Protein AF-A0A7V5HIS2-F1 (afdb_monomer)

Solvent-accessible surface area (backbone atoms only — not comparable to full-atom values): 8365 Å² total; per-residue (Å²): 136,82,78,61,72,80,59,52,60,60,51,51,52,51,52,51,50,52,49,53,49,50,53,59,54,50,62,72,69,74,68,74,76,70,54,73,50,58,50,50,42,50,50,32,58,77,70,70,51,96,70,80,68,74,92,53,82,65,74,77,43,56,75,73,59,51,52,28,57,44,66,78,80,80,74,96,67,85,65,77,85,74,60,75,89,83,78,88,68,97,77,76,74,98,70,86,51,60,67,56,50,92,87,38,62,75,65,74,80,92,82,82,65,64,76,65,21,43,58,62,59,53,67,72,70,100

Radius of gyration: 30.71 Å; Cα contacts (8 Å, |Δi|>4): 50; chains: 1; bounding box: 71×34×90 Å

Mean predicted aligned error: 11.86 Å

Sequence (126 aa):
MKLKKSLFRPICLILCLLGLILIGWTSSLLSSEPDEITRINLQIRLEGLNWQAGETSLTRLAPQERRLRLGGFVPLAEDPSRFAPVFIQPELPSAWNWANRQGKNYLTSVKDQGSCGSCWAFATLG

Foldseek 3Di:
DDPPPVVVVVVVVVVVVVVVVVVVVVVVVPDDPDQPQVVVQVVCVVVVHDDGDDDDPLSPDDPVLNCLLADDDDDPDDDPVPDDDDDDDPDDDPDDDCCQDPNDHPDDDDDDPGSHNCVVVVVVVD

Secondary structure (DSSP, 8-state):
----HHHHHHHHHHHHHHHHHHHHHHHHHS--PPPHHHHHHHHHHHTT-S------TTTTS-HHHHHTT--PPPPSS--GGGPPPPPPPS---S---GGGBTTB--PPPP---GGG--HHHHHHH-

Structure (mmCIF, N/CA/C/O backbone):
data_AF-A0A7V5HIS2-F1
#
_entry.id   AF-A0A7V5HIS2-F1
#
loop_
_atom_site.group_PDB
_atom_site.id
_atom_site.type_symbol
_atom_site.label_atom_id
_atom_site.label_alt_id
_atom_site.label_comp_id
_atom_site.label_asym_id
_atom_site.label_entity_id
_atom_site.label_seq_id
_atom_site.pdbx_PDB_ins_code
_atom_site.Cartn_x
_atom_site.Cartn_y
_atom_site.Cartn_z
_atom_site.occupancy
_atom_site.B_iso_or_equiv
_atom_site.auth_seq_id
_atom_site.auth_comp_id
_atom_site.auth_asym_id
_atom_site.auth_atom_id
_atom_site.pdbx_PDB_model_num
ATOM 1 N N . MET A 1 1 ? -49.731 -6.462 62.811 1.00 48.50 1 MET A N 1
ATOM 2 C CA . MET A 1 1 ? -48.255 -6.514 62.904 1.00 48.50 1 MET A CA 1
ATOM 3 C C . MET A 1 1 ? -47.684 -5.216 62.323 1.00 48.50 1 MET A C 1
ATOM 5 O O . MET A 1 1 ? -47.604 -5.078 61.112 1.00 48.50 1 MET A O 1
ATOM 9 N N . LYS A 1 2 ? -47.438 -4.189 63.155 1.00 50.19 2 LYS A N 1
ATOM 10 C CA . LYS A 1 2 ? -46.989 -2.857 62.697 1.00 50.19 2 LYS A CA 1
ATOM 11 C C . LYS A 1 2 ? -45.473 -2.898 62.484 1.00 50.19 2 LYS A C 1
ATOM 13 O O . LYS A 1 2 ? -44.736 -2.778 63.460 1.00 50.19 2 LYS A O 1
ATOM 18 N N . LEU A 1 3 ? -45.002 -3.071 61.246 1.00 53.16 3 LEU A N 1
ATOM 19 C CA . LEU A 1 3 ? -43.594 -2.807 60.932 1.00 53.16 3 LEU A CA 1
ATOM 20 C C . LEU A 1 3 ? -43.278 -1.376 61.400 1.00 53.16 3 LEU A C 1
ATOM 22 O O . LEU A 1 3 ? -43.918 -0.418 60.958 1.00 53.16 3 LEU A O 1
ATOM 26 N N . LYS A 1 4 ? -42.352 -1.229 62.357 1.00 58.69 4 LYS A N 1
ATOM 27 C CA . LYS A 1 4 ? -41.937 0.080 62.877 1.00 58.69 4 LYS A CA 1
ATOM 28 C C . LYS A 1 4 ? -41.451 0.917 61.695 1.00 58.69 4 LYS A C 1
ATOM 30 O O . LYS A 1 4 ? -40.442 0.586 61.078 1.00 58.69 4 LYS A O 1
ATOM 35 N N . LYS A 1 5 ? -42.145 2.026 61.416 1.00 58.84 5 LYS A N 1
ATOM 36 C CA . LYS A 1 5 ? -41.815 3.007 60.363 1.00 58.84 5 LYS A CA 1
ATOM 37 C C . LYS A 1 5 ? -40.337 3.458 60.381 1.00 58.84 5 LYS A C 1
ATOM 39 O O . LYS A 1 5 ? -39.851 3.951 59.370 1.00 58.84 5 LYS A O 1
ATOM 44 N N . SER A 1 6 ? -39.613 3.259 61.492 1.00 61.34 6 SER A N 1
ATOM 45 C CA . SER A 1 6 ? -38.182 3.567 61.629 1.00 61.34 6 SER A CA 1
ATOM 46 C C . SER A 1 6 ? -37.245 2.636 60.847 1.00 61.34 6 SER A C 1
ATOM 48 O O . SER A 1 6 ? -36.147 3.061 60.513 1.00 61.34 6 SER A O 1
ATOM 50 N N . LEU A 1 7 ? -37.655 1.404 60.520 1.00 62.12 7 LEU A N 1
ATOM 51 C CA . LEU A 1 7 ? -36.844 0.453 59.738 1.00 62.12 7 LEU A CA 1
ATOM 52 C C . LEU A 1 7 ? -37.029 0.615 58.221 1.00 62.12 7 LEU A C 1
ATOM 54 O O . LEU A 1 7 ? -36.180 0.190 57.449 1.00 62.12 7 LEU A O 1
ATOM 58 N N . PHE A 1 8 ? -38.099 1.280 57.779 1.00 68.56 8 PHE A N 1
ATOM 59 C CA . PHE A 1 8 ? -38.437 1.406 56.357 1.00 68.56 8 PHE A CA 1
ATOM 60 C C . PHE A 1 8 ? -37.512 2.379 55.605 1.00 68.56 8 PHE A C 1
ATOM 62 O O . PHE A 1 8 ? -37.126 2.126 54.468 1.00 68.56 8 PHE A O 1
ATOM 69 N N . ARG A 1 9 ? -37.103 3.475 56.260 1.00 71.88 9 ARG A N 1
ATOM 70 C CA . ARG A 1 9 ? -36.169 4.472 55.706 1.00 71.88 9 ARG A CA 1
ATOM 71 C C . ARG A 1 9 ? -34.774 3.912 55.372 1.00 71.88 9 ARG A C 1
ATOM 73 O O . ARG A 1 9 ? -34.344 4.119 54.240 1.00 71.88 9 ARG A O 1
ATOM 80 N N . PRO A 1 10 ? -34.069 3.212 56.283 1.00 77.31 10 PRO A N 1
ATOM 81 C CA . PRO A 1 10 ? -32.749 2.663 55.970 1.00 77.31 10 PRO A CA 1
ATOM 82 C C . PRO A 1 10 ? -32.817 1.544 54.924 1.00 77.31 10 PRO A C 1
ATOM 84 O O . PRO A 1 10 ? -31.955 1.485 54.058 1.00 77.31 10 PRO A O 1
ATOM 87 N N . ILE A 1 11 ? -33.868 0.714 54.934 1.00 81.44 11 ILE A N 1
ATOM 88 C CA . ILE A 1 11 ? -34.066 -0.338 53.922 1.00 81.44 11 ILE A CA 1
ATOM 89 C C . ILE A 1 11 ? -34.262 0.274 52.528 1.00 81.44 11 ILE A C 1
ATOM 91 O O . ILE A 1 11 ? -33.648 -0.182 51.570 1.00 81.44 11 ILE A O 1
ATOM 95 N N . CYS A 1 12 ? -35.059 1.339 52.413 1.00 80.69 12 CYS A N 1
ATOM 96 C CA . CYS A 1 12 ? -35.273 2.028 51.139 1.00 80.69 12 CYS A CA 1
ATOM 97 C C . CYS A 1 12 ? -33.979 2.684 50.617 1.00 80.69 12 CYS A C 1
ATOM 99 O O . CYS A 1 12 ? -33.670 2.581 49.436 1.00 80.69 12 CYS A O 1
ATOM 101 N N . LEU A 1 13 ? -33.170 3.280 51.503 1.00 81.75 13 LEU A N 1
ATOM 102 C CA . LEU A 1 13 ? -31.8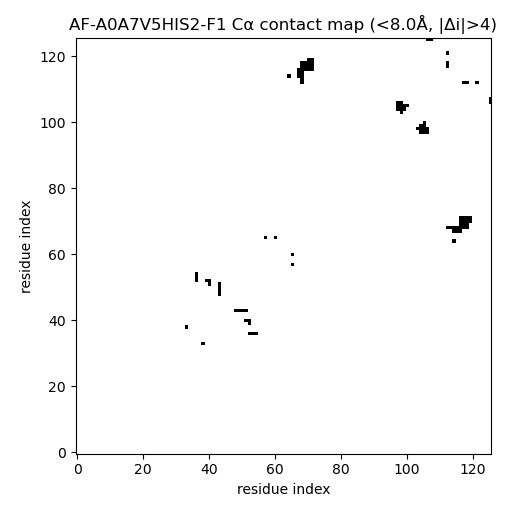57 3.835 51.145 1.00 81.75 13 LEU A CA 1
ATOM 103 C C . LEU A 1 13 ? -30.867 2.757 50.680 1.00 81.75 13 LEU A C 1
ATOM 105 O O . LEU A 1 13 ? -30.167 2.966 49.693 1.00 81.75 13 LEU A O 1
ATOM 109 N N . ILE A 1 14 ? -30.832 1.603 51.352 1.00 86.38 14 ILE A N 1
ATOM 110 C CA . ILE A 1 14 ? -29.980 0.467 50.972 1.00 86.38 14 ILE A CA 1
ATOM 111 C C . ILE A 1 14 ? -30.412 -0.105 49.618 1.00 86.38 14 ILE A C 1
ATOM 113 O O . ILE A 1 14 ? -29.559 -0.368 48.777 1.00 86.38 14 ILE A O 1
ATOM 117 N N . LEU A 1 15 ? -31.716 -0.252 49.369 1.00 85.00 15 LEU A N 1
ATOM 118 C CA . LEU A 1 15 ? -32.233 -0.716 48.077 1.00 85.00 15 LEU A CA 1
ATOM 119 C C . LEU A 1 15 ? -31.951 0.286 46.948 1.00 85.00 15 LEU A C 1
ATOM 121 O O . LEU A 1 15 ? -31.580 -0.132 45.856 1.00 85.00 15 LEU A O 1
ATOM 125 N N . CYS A 1 16 ? -32.047 1.594 47.209 1.00 83.88 16 CYS A N 1
ATOM 126 C CA . CYS A 1 16 ? -31.654 2.625 46.244 1.00 83.88 16 CYS A CA 1
ATOM 127 C C . CYS A 1 16 ? -30.146 2.599 45.948 1.00 83.88 16 CYS A C 1
ATOM 129 O O . CYS A 1 16 ? -29.757 2.694 44.788 1.00 83.88 16 CYS A O 1
ATOM 131 N N . LEU A 1 17 ? -29.295 2.428 46.966 1.00 84.44 17 LEU A N 1
ATOM 132 C CA . LEU A 1 17 ? -27.844 2.290 46.792 1.00 84.44 17 LEU A CA 1
ATOM 133 C C . LEU A 1 17 ? -27.482 1.008 46.033 1.00 84.44 17 LEU A C 1
ATOM 135 O O . LEU A 1 17 ? -26.682 1.067 45.108 1.00 84.44 17 LEU A O 1
ATOM 139 N N . LEU A 1 18 ? -28.103 -0.128 46.360 1.00 84.00 18 LEU A N 1
ATOM 140 C CA . LEU A 1 18 ? -27.926 -1.388 45.630 1.00 84.00 18 LEU A CA 1
ATOM 141 C C . LEU A 1 18 ? -28.410 -1.283 44.182 1.00 84.00 18 LEU A C 1
ATOM 143 O O . LEU A 1 18 ? -27.753 -1.814 43.295 1.00 84.00 18 LEU A O 1
ATOM 147 N N . GLY A 1 19 ? -29.508 -0.567 43.928 1.00 81.38 19 GLY A N 1
ATOM 148 C CA . GLY A 1 19 ? -29.989 -0.271 42.579 1.00 81.38 19 GLY A CA 1
ATOM 149 C C . GLY A 1 19 ? -29.004 0.589 41.785 1.00 81.38 19 GLY A C 1
ATOM 150 O O . GLY A 1 19 ? -28.682 0.252 40.653 1.00 81.38 19 GLY A O 1
ATOM 151 N N . LEU A 1 20 ? -28.458 1.650 42.389 1.00 76.38 20 LEU A N 1
ATOM 152 C CA . LEU A 1 20 ? -27.433 2.503 41.770 1.00 76.38 20 LEU A CA 1
ATOM 153 C C . LEU A 1 20 ? -26.126 1.742 41.504 1.00 76.38 20 LEU A C 1
ATOM 155 O O . LEU A 1 20 ? -25.508 1.932 40.459 1.00 76.38 20 LEU A O 1
ATOM 159 N N . ILE A 1 21 ? -25.734 0.843 42.412 1.00 75.12 21 ILE A N 1
ATOM 160 C CA . ILE A 1 21 ? -24.590 -0.056 42.228 1.00 75.12 21 ILE A CA 1
ATOM 161 C C . ILE A 1 21 ? -24.878 -1.045 41.087 1.00 75.12 21 ILE A C 1
ATOM 163 O O . ILE A 1 21 ? -24.055 -1.170 40.189 1.00 75.12 21 ILE A O 1
ATOM 167 N N . LEU A 1 22 ? -26.057 -1.678 41.031 1.00 71.00 22 LEU A N 1
ATOM 168 C CA . LEU A 1 22 ? -26.435 -2.556 39.914 1.00 71.00 22 LEU A CA 1
ATOM 169 C C . LEU A 1 22 ? -26.436 -1.814 38.564 1.00 71.00 22 LEU A C 1
ATOM 171 O O . LEU A 1 22 ? -25.940 -2.338 37.569 1.00 71.00 22 LEU A O 1
ATOM 175 N N . ILE A 1 23 ? -26.954 -0.585 38.513 1.00 67.12 23 ILE A N 1
ATOM 176 C CA . ILE A 1 23 ? -26.981 0.234 37.290 1.00 67.12 23 ILE A CA 1
ATOM 177 C C . ILE A 1 23 ? -25.554 0.623 36.859 1.00 67.12 23 ILE A C 1
ATOM 179 O O . ILE A 1 23 ? -25.211 0.525 35.680 1.00 67.12 23 ILE A O 1
ATOM 183 N N . GLY A 1 24 ? -24.682 0.986 37.803 1.00 63.84 24 GLY A N 1
ATOM 184 C CA . GLY A 1 24 ? -23.272 1.261 37.513 1.00 63.84 24 GLY A CA 1
ATOM 185 C C . GLY A 1 24 ? -22.509 0.032 37.000 1.00 63.84 24 GLY A C 1
ATOM 186 O O . GLY A 1 24 ? -21.671 0.162 36.115 1.00 63.84 24 GLY A O 1
ATOM 187 N N . TRP A 1 25 ? -22.82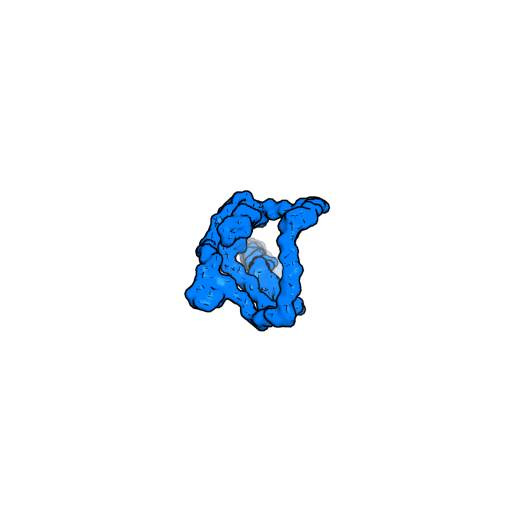7 -1.168 37.498 1.00 60.12 25 TRP A N 1
ATOM 188 C CA . TRP A 1 25 ? -22.166 -2.418 37.090 1.00 60.12 25 TRP A CA 1
ATOM 189 C C . TRP A 1 25 ? -22.677 -2.961 35.750 1.00 60.12 25 TRP A C 1
ATOM 191 O O . TRP A 1 25 ? -21.898 -3.501 34.968 1.00 60.12 25 TRP A O 1
ATOM 201 N N . THR A 1 26 ? -23.967 -2.790 35.452 1.00 56.72 26 THR A N 1
ATOM 202 C CA . THR A 1 26 ? -24.555 -3.181 34.155 1.00 56.72 26 THR A CA 1
ATOM 203 C C . THR A 1 26 ? -24.041 -2.319 33.001 1.00 56.72 26 THR A C 1
ATOM 205 O O . THR A 1 26 ? -23.846 -2.832 31.901 1.00 56.72 26 THR A O 1
ATOM 208 N N . SER A 1 27 ? -23.733 -1.045 33.263 1.00 56.50 27 SER A N 1
ATOM 209 C CA . SER A 1 27 ? -23.160 -0.116 32.276 1.00 56.50 27 SER A CA 1
ATOM 210 C C . SER A 1 27 ? -21.798 -0.586 31.744 1.00 56.50 27 SER A C 1
ATOM 212 O O . SER A 1 27 ? -21.518 -0.449 30.558 1.00 56.50 27 SER A O 1
ATOM 214 N N . SER A 1 28 ? -20.974 -1.194 32.601 1.00 56.47 28 SER A N 1
ATOM 215 C CA . SER A 1 28 ? -19.641 -1.707 32.248 1.00 56.47 28 SER A CA 1
ATOM 216 C C . SER A 1 28 ? -19.673 -3.032 31.480 1.00 56.47 28 SER A C 1
ATOM 218 O O . SER A 1 28 ? -18.694 -3.394 30.837 1.00 56.47 28 SER A O 1
ATOM 220 N N . LEU A 1 29 ? -20.780 -3.776 31.573 1.00 58.84 29 LEU A N 1
ATOM 221 C CA . LEU A 1 29 ? -20.941 -5.112 30.989 1.00 58.84 29 LEU A CA 1
ATOM 222 C C . LEU A 1 29 ? -21.589 -5.078 29.596 1.00 58.84 29 LEU A C 1
ATOM 224 O O . LEU A 1 29 ? -21.483 -6.050 28.855 1.00 58.84 29 LEU A O 1
ATOM 228 N N . LEU A 1 30 ? -22.262 -3.977 29.239 1.00 57.88 30 LEU A N 1
ATOM 229 C CA . LEU A 1 30 ? -23.093 -3.893 28.034 1.00 57.88 30 LEU A CA 1
ATOM 230 C C . LEU A 1 30 ? -22.346 -3.406 26.780 1.00 57.88 30 LEU A C 1
ATOM 232 O O . LEU A 1 30 ? -22.870 -3.535 25.679 1.00 57.88 30 LEU A O 1
ATOM 236 N N . SER A 1 31 ? -21.128 -2.876 26.903 1.00 55.62 31 SER A N 1
ATOM 237 C CA . SER A 1 31 ? -20.390 -2.335 25.755 1.00 55.62 31 SER A CA 1
ATOM 238 C C . SER A 1 31 ? -18.966 -2.879 25.673 1.00 55.62 31 SER A C 1
ATOM 240 O O . SER A 1 31 ? -18.005 -2.191 26.013 1.00 55.62 31 SER A O 1
ATOM 242 N N . SER A 1 32 ? -18.813 -4.102 25.174 1.00 61.59 32 SER A N 1
ATOM 243 C CA . SER A 1 32 ? -17.544 -4.528 24.580 1.00 61.59 32 SER A CA 1
ATOM 244 C C . SER A 1 32 ? -17.796 -4.983 23.147 1.00 61.59 32 SER A C 1
ATOM 246 O O . SER A 1 32 ? -17.651 -6.159 22.814 1.00 61.59 32 SER A O 1
ATOM 248 N N . GLU A 1 33 ? -18.223 -4.051 22.293 1.00 67.19 33 GLU A N 1
ATOM 249 C CA . GLU A 1 33 ? -18.038 -4.268 20.859 1.00 67.19 33 GLU A CA 1
ATOM 250 C C . GLU A 1 33 ? -16.548 -4.565 20.638 1.00 67.19 33 GLU A C 1
ATOM 252 O O . GLU A 1 33 ? -15.711 -3.807 21.145 1.00 67.19 33 GLU A O 1
ATOM 257 N N . PRO A 1 34 ? -16.193 -5.673 19.963 1.00 75.31 34 PRO A N 1
ATOM 258 C CA . PRO A 1 34 ? -14.796 -5.990 19.731 1.00 75.31 34 PRO A CA 1
ATOM 259 C C . PRO A 1 34 ? -14.140 -4.840 18.968 1.00 75.31 34 PRO A C 1
ATOM 261 O O . PRO A 1 34 ? -14.761 -4.238 18.084 1.00 75.31 34 PRO A O 1
ATOM 264 N N . ASP A 1 35 ? -12.885 -4.543 19.297 1.00 88.50 35 ASP A N 1
ATOM 265 C CA . ASP A 1 35 ? -12.127 -3.533 18.573 1.00 88.50 35 ASP A CA 1
ATOM 266 C C . ASP A 1 35 ? -12.056 -3.878 17.071 1.00 88.50 35 ASP A C 1
ATOM 268 O O . ASP A 1 35 ? -12.261 -5.022 16.643 1.00 88.50 35 ASP A O 1
ATOM 272 N N . GLU A 1 36 ? -11.798 -2.860 16.251 1.00 91.69 36 GLU A N 1
ATOM 273 C CA . GLU A 1 36 ? -11.807 -2.966 14.790 1.00 91.69 36 GLU A CA 1
ATOM 274 C C . GLU A 1 36 ? -10.953 -4.140 14.281 1.00 91.69 36 GLU A C 1
ATOM 276 O O . GLU A 1 36 ? -11.412 -4.900 13.425 1.00 91.69 36 GLU A O 1
ATOM 281 N N . ILE A 1 37 ? -9.759 -4.336 14.850 1.00 95.19 37 ILE A N 1
ATOM 282 C CA . ILE A 1 37 ? -8.820 -5.385 14.446 1.00 95.19 37 ILE A CA 1
ATOM 283 C C . ILE A 1 37 ? -9.345 -6.768 14.820 1.00 95.19 37 ILE A C 1
ATOM 285 O O . ILE A 1 37 ? -9.269 -7.691 14.003 1.00 95.19 37 ILE A O 1
ATOM 289 N N . THR A 1 38 ? -9.927 -6.923 16.010 1.00 95.50 38 THR A N 1
ATOM 290 C CA . THR A 1 38 ? -10.555 -8.186 16.422 1.00 95.50 38 THR A CA 1
ATOM 291 C C . THR A 1 38 ? -11.692 -8.579 15.478 1.00 95.50 38 THR A C 1
ATOM 293 O O . THR A 1 38 ? -11.760 -9.737 15.050 1.00 95.50 38 THR A O 1
ATOM 296 N N . ARG A 1 39 ? -12.553 -7.629 15.086 1.00 95.12 39 ARG A N 1
ATOM 297 C CA . ARG A 1 39 ? -13.646 -7.911 14.136 1.00 95.12 39 ARG A CA 1
ATOM 298 C C . ARG A 1 39 ? -13.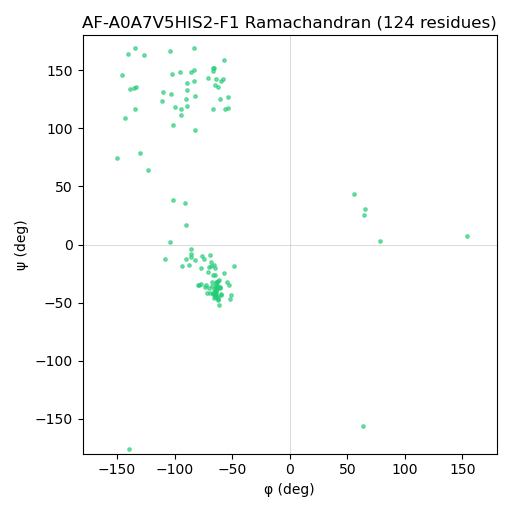129 -8.289 12.749 1.00 95.12 39 ARG A C 1
ATOM 300 O O . ARG A 1 39 ? -13.614 -9.262 12.179 1.00 95.12 39 ARG A O 1
ATOM 307 N N . ILE A 1 40 ? -12.134 -7.569 12.224 1.00 96.12 40 ILE A N 1
ATOM 308 C CA . ILE A 1 40 ? -11.547 -7.877 10.910 1.00 96.12 40 ILE A CA 1
ATOM 309 C C . ILE A 1 40 ? -10.912 -9.273 10.926 1.00 96.12 40 ILE A C 1
ATOM 311 O O . ILE A 1 40 ? -11.187 -10.083 10.046 1.00 96.12 40 ILE A O 1
ATOM 315 N N . ASN A 1 41 ? -10.123 -9.603 11.951 1.00 97.62 41 ASN A N 1
ATOM 316 C CA . ASN A 1 41 ? -9.507 -10.928 12.068 1.00 97.62 41 ASN A CA 1
ATOM 317 C C . ASN A 1 41 ? -10.533 -12.059 12.225 1.00 97.62 41 ASN A C 1
ATOM 319 O O . ASN A 1 41 ? -10.300 -13.173 11.751 1.00 97.62 41 ASN A O 1
ATOM 323 N N . LEU A 1 42 ? -11.677 -11.804 12.869 1.00 97.06 42 LEU A N 1
ATOM 324 C CA . LEU A 1 42 ? -12.784 -12.757 12.879 1.00 97.06 42 LEU A CA 1
ATOM 325 C C . LEU A 1 42 ? -13.310 -12.997 11.458 1.00 97.06 42 LEU A C 1
ATOM 327 O O . LEU A 1 42 ? -13.438 -14.152 11.059 1.00 97.06 42 LEU A O 1
ATOM 331 N N . GLN A 1 43 ? -13.552 -11.932 10.692 1.00 97.44 43 GLN A N 1
ATOM 332 C CA . GLN A 1 43 ? -14.055 -12.030 9.322 1.00 97.44 43 GLN A CA 1
ATOM 333 C C . GLN A 1 43 ? -13.080 -12.763 8.389 1.00 97.44 43 GLN A C 1
ATOM 335 O O . GLN A 1 43 ? -13.492 -13.686 7.698 1.00 97.44 43 GLN A O 1
ATOM 340 N N . ILE A 1 44 ? -11.782 -12.447 8.449 1.00 98.25 44 ILE A N 1
ATOM 341 C CA . ILE A 1 44 ? -10.725 -13.161 7.710 1.00 98.25 44 ILE A CA 1
ATOM 342 C C . ILE A 1 44 ? -10.808 -14.672 7.947 1.00 98.25 44 ILE A C 1
ATOM 344 O O . ILE A 1 44 ? -10.747 -15.450 6.997 1.00 98.25 44 ILE A O 1
ATOM 348 N N . ARG A 1 45 ? -10.953 -15.096 9.211 1.00 97.88 45 ARG A N 1
ATOM 349 C CA . ARG A 1 45 ? -11.042 -16.521 9.560 1.00 97.88 45 ARG A CA 1
ATOM 350 C C . ARG A 1 45 ? -12.316 -17.166 9.033 1.00 97.88 45 ARG A C 1
ATOM 352 O O . ARG A 1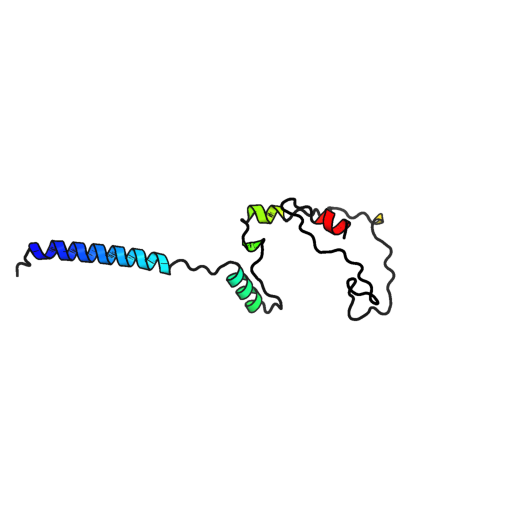 45 ? -12.249 -18.280 8.527 1.00 97.88 45 ARG A O 1
ATOM 359 N N . LEU A 1 46 ? -13.453 -16.481 9.155 1.00 98.12 46 LEU A N 1
ATOM 360 C CA . LEU A 1 46 ? -14.738 -16.974 8.652 1.00 98.12 46 LEU A CA 1
ATOM 361 C C . LEU A 1 46 ? -14.742 -17.113 7.125 1.00 98.12 46 LEU A C 1
ATOM 363 O O . LEU A 1 46 ? -15.348 -18.041 6.601 1.00 98.12 46 LEU A O 1
ATOM 367 N N . GLU A 1 47 ? -14.036 -16.226 6.426 1.00 98.25 47 GLU A N 1
ATOM 368 C CA . GLU A 1 47 ? -13.886 -16.254 4.969 1.00 98.25 47 GLU A CA 1
ATOM 369 C C . GLU A 1 47 ? -12.737 -17.162 4.487 1.00 98.25 47 GLU A C 1
ATOM 371 O O . GLU A 1 47 ? -12.564 -17.345 3.284 1.00 98.25 47 GLU A O 1
ATOM 376 N N . GLY A 1 48 ? -11.950 -17.752 5.397 1.00 98.12 48 GLY A N 1
ATOM 377 C CA . GLY A 1 48 ? -10.824 -18.624 5.044 1.00 98.12 48 GLY A CA 1
ATOM 378 C C . GLY A 1 48 ? -9.681 -17.901 4.317 1.00 98.12 48 GLY A C 1
ATOM 379 O O . GLY A 1 48 ? -9.007 -18.498 3.478 1.00 98.12 48 GLY A O 1
ATOM 380 N N . LEU A 1 49 ? -9.475 -16.613 4.605 1.00 98.12 49 LEU A N 1
ATOM 381 C CA . LEU A 1 49 ? -8.433 -15.795 3.981 1.00 98.12 49 LEU A CA 1
ATOM 382 C C . LEU A 1 49 ? -7.069 -15.987 4.668 1.00 98.12 49 LEU A C 1
ATOM 384 O O . LEU A 1 49 ? -6.980 -16.199 5.874 1.00 98.12 49 LEU A O 1
ATOM 388 N N . ASN A 1 50 ? -5.987 -15.838 3.899 1.00 97.69 50 ASN A N 1
ATOM 389 C CA . ASN A 1 50 ? -4.611 -16.121 4.339 1.00 97.69 50 ASN A CA 1
ATOM 390 C C . ASN A 1 50 ? -3.804 -14.860 4.707 1.00 97.69 50 ASN A C 1
ATOM 392 O O . ASN A 1 50 ? -2.619 -14.759 4.394 1.00 97.69 50 ASN A O 1
ATOM 396 N N . TRP A 1 51 ? -4.441 -13.877 5.340 1.00 97.31 51 TRP A N 1
ATOM 397 C CA . TRP A 1 51 ? -3.784 -12.659 5.831 1.00 97.31 51 TRP A CA 1
ATOM 398 C C . TRP A 1 51 ? -4.236 -12.347 7.259 1.00 97.31 51 TRP A C 1
ATOM 400 O O . TRP A 1 51 ? -5.156 -12.976 7.763 1.00 97.31 51 TRP A O 1
ATOM 410 N N . GLN A 1 52 ? -3.577 -11.410 7.938 1.00 97.19 52 GLN A N 1
ATOM 411 C CA . GLN A 1 52 ? -3.921 -11.019 9.307 1.00 97.19 52 GLN A CA 1
ATOM 412 C C . GLN A 1 52 ? -3.947 -9.496 9.421 1.00 97.19 52 GLN A C 1
ATOM 414 O O . GLN A 1 52 ? -3.042 -8.819 8.931 1.00 97.19 52 GLN A O 1
ATOM 419 N N . ALA A 1 53 ? -4.966 -8.958 10.087 1.00 96.69 53 ALA A N 1
ATOM 420 C CA . ALA A 1 53 ? -5.016 -7.548 10.448 1.00 96.69 53 ALA A CA 1
ATOM 421 C C . ALA A 1 53 ? -4.235 -7.299 11.747 1.00 96.69 53 ALA A C 1
ATOM 423 O O . ALA A 1 53 ? -4.315 -8.086 12.693 1.00 96.69 53 ALA A O 1
ATOM 424 N N . GLY A 1 54 ? -3.516 -6.180 11.812 1.00 95.25 54 GLY A N 1
ATOM 425 C CA . GLY A 1 54 ? -2.765 -5.753 12.991 1.00 95.25 54 GLY A CA 1
ATOM 426 C C . GLY A 1 54 ? -2.852 -4.245 13.212 1.00 95.25 54 GLY A C 1
ATOM 427 O O . GLY A 1 54 ? -3.230 -3.491 12.315 1.00 95.25 54 GLY A O 1
ATOM 428 N N . GLU A 1 55 ? -2.491 -3.813 14.419 1.00 94.81 55 GLU A N 1
ATOM 429 C CA . GLU A 1 55 ? -2.417 -2.398 14.788 1.00 94.81 55 GLU A CA 1
ATOM 430 C C . GLU A 1 55 ? -1.328 -1.660 13.997 1.00 94.81 55 GLU A C 1
ATOM 432 O O . GLU A 1 55 ? -0.215 -2.158 13.821 1.00 94.81 55 GLU A O 1
ATOM 437 N N . THR A 1 56 ? -1.632 -0.445 13.533 1.00 93.94 56 THR A N 1
ATOM 438 C CA . THR A 1 56 ? -0.695 0.405 12.783 1.00 93.94 56 THR A CA 1
ATOM 439 C C . THR A 1 56 ? -0.813 1.876 13.205 1.00 93.94 56 THR A C 1
ATOM 441 O O . THR A 1 56 ? -1.541 2.250 14.123 1.00 93.94 56 THR A O 1
ATOM 444 N N . SER A 1 57 ? -0.077 2.776 12.550 1.00 93.88 57 SER A N 1
ATOM 445 C CA . SER A 1 57 ? -0.336 4.214 12.696 1.00 93.88 57 S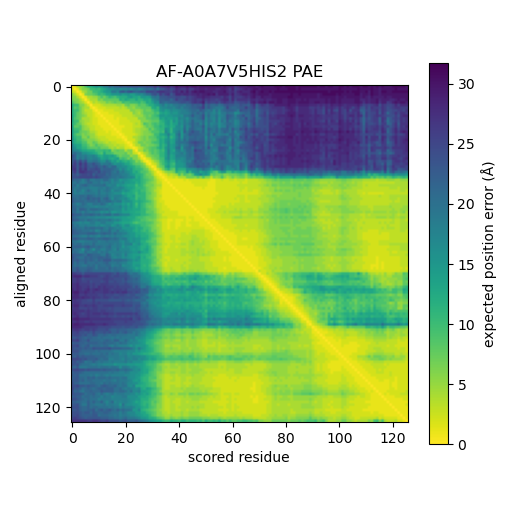ER A CA 1
ATOM 446 C C . SER A 1 57 ? -1.708 4.619 12.143 1.00 93.88 57 SER A C 1
ATOM 448 O O . SER A 1 57 ? -2.267 5.596 12.626 1.00 93.88 57 SER A O 1
ATOM 450 N N . LEU A 1 58 ? -2.268 3.876 11.179 1.00 94.06 58 LEU A N 1
ATOM 451 C CA . LEU A 1 58 ? -3.540 4.204 10.528 1.00 94.06 58 LEU A CA 1
ATOM 452 C C . LEU A 1 58 ? -4.765 3.823 11.362 1.00 94.06 58 LEU A C 1
ATOM 454 O O . LEU A 1 58 ? -5.760 4.545 11.339 1.00 94.06 58 LEU A O 1
ATOM 458 N N . THR A 1 59 ? -4.702 2.719 12.108 1.00 92.38 59 THR A N 1
ATOM 459 C CA . THR A 1 59 ? -5.800 2.242 12.972 1.00 92.38 59 THR A CA 1
ATOM 460 C C . THR A 1 59 ? -6.126 3.250 14.072 1.00 92.38 59 THR A C 1
ATOM 462 O O . THR A 1 59 ? -7.290 3.447 14.413 1.00 92.38 59 THR A O 1
ATOM 465 N N . ARG A 1 60 ? -5.112 3.989 14.536 1.00 93.00 60 ARG A N 1
ATOM 466 C CA . ARG A 1 60 ? -5.237 5.060 15.536 1.00 93.00 60 ARG A CA 1
ATOM 467 C C . ARG A 1 60 ? -5.827 6.372 15.007 1.00 93.00 60 ARG A C 1
ATOM 469 O O . ARG A 1 60 ? -6.116 7.254 15.808 1.00 93.00 60 ARG A O 1
ATOM 476 N N . LEU A 1 61 ? -5.987 6.526 13.691 1.00 94.50 61 LEU A N 1
ATOM 477 C CA . LEU A 1 61 ? -6.543 7.739 13.085 1.00 94.50 61 LEU A CA 1
ATOM 478 C C . LEU A 1 61 ? -8.069 7.702 13.033 1.00 94.50 61 LEU A C 1
ATOM 480 O O . LEU A 1 61 ? -8.669 6.647 12.796 1.00 94.50 61 LEU A O 1
ATOM 484 N N . ALA A 1 62 ? -8.691 8.879 13.128 1.00 94.88 62 ALA A N 1
ATOM 485 C CA . ALA A 1 62 ? -10.115 9.026 12.872 1.00 94.88 62 ALA A CA 1
ATOM 486 C C . ALA A 1 62 ? -10.434 8.728 11.391 1.00 94.88 62 ALA A C 1
ATOM 488 O O . ALA A 1 62 ? -9.614 8.996 10.505 1.00 94.88 62 ALA A O 1
ATOM 489 N N . PRO A 1 63 ? -11.650 8.251 11.059 1.00 93.75 63 PRO A N 1
ATOM 490 C CA . PRO A 1 63 ? -12.008 7.906 9.681 1.00 93.75 63 PRO A CA 1
ATOM 491 C C . PRO A 1 63 ? -11.784 9.034 8.664 1.00 93.75 63 PRO A C 1
ATOM 493 O O . PRO A 1 63 ? -11.441 8.772 7.514 1.00 93.75 63 PRO A O 1
ATOM 496 N N . GLN A 1 64 ? -11.951 10.296 9.072 1.00 95.00 64 GLN A N 1
ATOM 497 C CA . GLN A 1 64 ? -11.743 11.448 8.189 1.00 95.00 64 GLN A CA 1
ATOM 498 C C . GLN A 1 64 ? -10.262 11.652 7.843 1.00 95.00 64 GLN A C 1
ATOM 500 O O . GLN A 1 64 ? -9.938 11.960 6.701 1.00 95.00 64 GLN A O 1
ATOM 505 N N . GLU A 1 65 ? -9.366 11.407 8.797 1.00 95.94 65 GLU A N 1
ATOM 506 C CA . GLU A 1 65 ? -7.917 11.488 8.603 1.00 95.94 65 GLU A CA 1
ATOM 507 C C . GLU A 1 65 ? -7.402 10.314 7.765 1.00 95.94 65 GLU A C 1
ATOM 509 O O . GLU A 1 65 ? -6.521 10.491 6.925 1.00 95.94 65 GLU A O 1
ATOM 514 N N . ARG A 1 66 ? -7.996 9.119 7.923 1.00 95.44 66 ARG A N 1
ATOM 515 C CA . ARG A 1 66 ? -7.710 7.966 7.051 1.00 95.44 66 ARG A CA 1
ATOM 516 C C . ARG A 1 66 ? -8.052 8.274 5.591 1.00 95.44 66 ARG A C 1
ATOM 518 O O . ARG A 1 66 ? -7.298 7.892 4.702 1.00 95.44 66 ARG A O 1
ATOM 525 N N . ARG A 1 67 ? -9.133 9.022 5.326 1.00 94.19 67 ARG A N 1
ATOM 526 C CA . ARG A 1 67 ? -9.494 9.438 3.957 1.00 94.19 67 ARG A CA 1
ATOM 527 C C . ARG A 1 67 ? -8.429 10.310 3.294 1.00 94.19 67 ARG A C 1
ATOM 529 O O . ARG A 1 67 ? -8.243 10.185 2.091 1.00 94.19 67 ARG A O 1
ATOM 536 N N . LEU A 1 68 ? -7.679 11.107 4.059 1.00 94.94 68 LEU A N 1
ATOM 537 C CA . LEU A 1 68 ? -6.558 11.906 3.538 1.00 94.94 68 LEU A CA 1
ATOM 538 C C . LEU A 1 68 ? -5.355 11.054 3.098 1.00 94.94 68 LEU A C 1
ATOM 540 O O . LEU A 1 68 ? -4.403 11.569 2.515 1.00 94.94 68 LEU A O 1
ATOM 544 N N . ARG A 1 69 ? -5.362 9.748 3.389 1.00 94.44 69 ARG A N 1
ATOM 545 C CA . ARG A 1 69 ? -4.366 8.794 2.881 1.00 94.44 69 ARG A CA 1
ATOM 546 C C . ARG A 1 69 ? -4.735 8.252 1.495 1.00 94.44 69 ARG A C 1
ATOM 548 O O . ARG A 1 69 ? -3.898 7.636 0.846 1.00 94.44 69 ARG A O 1
ATOM 555 N N . LEU A 1 70 ? -5.952 8.516 1.023 1.00 93.62 70 LEU A N 1
ATOM 556 C CA . LEU A 1 70 ? -6.468 8.119 -0.287 1.00 93.62 70 LEU A CA 1
ATOM 557 C C . LEU A 1 70 ? -6.492 9.333 -1.233 1.00 93.62 70 LEU A C 1
ATOM 559 O O . LEU A 1 70 ? -6.349 10.468 -0.785 1.00 93.62 70 LEU A O 1
ATOM 563 N N . GLY A 1 71 ? -6.669 9.110 -2.538 1.00 86.81 71 GLY A N 1
ATOM 564 C CA . GLY A 1 71 ? -6.720 10.216 -3.512 1.00 86.81 71 GLY A CA 1
ATOM 565 C C . GLY A 1 71 ? -6.312 9.880 -4.946 1.00 86.81 71 GLY A C 1
ATOM 566 O O . GLY A 1 71 ? -6.198 10.785 -5.767 1.00 86.81 71 GLY A O 1
ATOM 567 N N . GLY A 1 72 ? -6.076 8.604 -5.265 1.00 83.81 72 GLY A N 1
ATOM 568 C CA . GLY A 1 72 ? -5.803 8.182 -6.636 1.00 83.81 72 GLY A CA 1
ATOM 569 C C . GLY A 1 72 ? -6.990 8.464 -7.560 1.00 83.81 72 GLY A C 1
ATOM 570 O O . GLY A 1 72 ? -8.137 8.193 -7.210 1.00 83.81 72 GLY A O 1
ATOM 571 N N . PHE A 1 73 ? -6.698 8.995 -8.744 1.00 83.31 73 PHE A N 1
ATOM 572 C CA . PHE A 1 73 ? -7.666 9.199 -9.815 1.00 83.31 73 PHE A CA 1
ATOM 573 C C . PHE A 1 73 ? -7.471 8.124 -10.883 1.00 83.31 73 PHE A C 1
ATOM 575 O O . PHE A 1 73 ? -6.353 7.922 -11.359 1.00 83.31 73 PHE A O 1
ATOM 582 N N . VAL A 1 74 ? -8.560 7.459 -11.270 1.00 82.75 74 VAL A N 1
ATOM 583 C CA . VAL A 1 74 ? -8.582 6.565 -12.431 1.00 82.75 74 VAL A CA 1
ATOM 584 C C . VAL A 1 74 ? -9.204 7.340 -13.594 1.00 82.75 74 VAL A C 1
ATOM 586 O O . VAL A 1 74 ? -10.352 7.777 -13.470 1.00 82.75 74 VAL A O 1
ATOM 589 N N . PRO A 1 75 ? -8.474 7.566 -14.699 1.00 82.81 75 PRO A N 1
ATOM 590 C CA . PRO A 1 75 ? -9.020 8.265 -15.852 1.00 82.81 75 PRO A CA 1
ATOM 591 C C . PRO A 1 75 ? -10.174 7.477 -16.478 1.00 82.81 75 PRO A C 1
ATOM 593 O O . PRO A 1 75 ? -10.132 6.255 -16.565 1.00 82.81 75 PRO A O 1
ATOM 596 N N . LEU A 1 76 ? -11.200 8.195 -16.944 1.00 84.62 76 LEU A N 1
ATOM 597 C CA . LEU A 1 76 ? -12.374 7.599 -17.597 1.00 84.62 76 LEU A CA 1
ATOM 598 C C . LEU A 1 76 ? -12.066 7.024 -18.988 1.00 84.62 76 LEU A C 1
ATOM 600 O O . LEU A 1 76 ? -12.844 6.229 -19.505 1.00 84.62 76 LEU A O 1
ATOM 604 N N . ALA A 1 77 ? -10.962 7.454 -19.597 1.00 87.75 77 ALA A N 1
ATOM 605 C CA . ALA A 1 77 ? -10.502 6.981 -20.890 1.00 87.75 77 ALA A CA 1
ATOM 606 C C . ALA A 1 77 ? -8.999 6.709 -20.831 1.00 87.75 77 ALA A C 1
ATOM 608 O O . ALA A 1 77 ? -8.223 7.524 -20.320 1.00 87.75 77 ALA A O 1
ATOM 609 N N . GLU A 1 78 ? -8.605 5.566 -21.375 1.00 85.56 78 GLU A N 1
ATOM 610 C CA . GLU A 1 78 ? -7.210 5.204 -21.561 1.00 85.56 78 GLU A CA 1
ATOM 611 C C . GLU A 1 78 ? -6.738 5.707 -22.924 1.00 85.56 78 GLU A C 1
ATOM 613 O O . GLU A 1 78 ? -7.458 5.632 -23.918 1.00 85.56 78 GLU A O 1
ATOM 618 N N . ASP A 1 79 ? -5.522 6.238 -22.960 1.00 86.81 79 ASP A N 1
ATOM 619 C CA . ASP A 1 79 ? -4.854 6.637 -24.192 1.00 86.81 79 ASP A CA 1
ATOM 620 C C . ASP A 1 79 ? -3.973 5.469 -24.656 1.00 86.81 79 ASP A C 1
ATOM 622 O O . ASP A 1 79 ? -2.969 5.182 -23.990 1.00 86.81 79 ASP A O 1
ATOM 626 N N . PRO A 1 80 ? -4.307 4.794 -25.776 1.00 86.12 80 PRO A N 1
ATOM 627 C CA . PRO A 1 80 ? -3.559 3.636 -26.248 1.00 86.12 80 PRO A CA 1
ATOM 628 C C . PRO A 1 80 ? -2.070 3.911 -26.484 1.00 86.12 80 PRO A C 1
ATOM 630 O O . PRO A 1 80 ? -1.256 2.994 -26.409 1.00 86.12 80 PRO A O 1
ATOM 633 N N . SER A 1 81 ? -1.693 5.169 -26.738 1.00 88.12 81 SER A N 1
ATOM 634 C CA . SER A 1 81 ? -0.296 5.551 -26.963 1.00 88.12 81 SER A CA 1
ATOM 635 C C . SER A 1 81 ? 0.587 5.430 -25.713 1.00 88.12 81 SER A C 1
ATOM 637 O O . SER A 1 81 ? 1.812 5.418 -25.828 1.00 88.12 81 SER A O 1
ATOM 639 N N . ARG A 1 82 ? -0.009 5.309 -24.518 1.00 84.81 82 ARG A N 1
ATOM 640 C CA . ARG A 1 82 ? 0.719 5.167 -23.247 1.00 84.81 82 ARG A CA 1
ATOM 641 C C . ARG A 1 82 ? 1.164 3.739 -22.949 1.00 84.81 82 ARG A C 1
ATOM 643 O O . ARG A 1 82 ? 1.961 3.540 -22.033 1.00 84.81 82 ARG A O 1
ATOM 650 N N . PHE A 1 83 ? 0.655 2.747 -23.676 1.00 86.25 83 PHE A N 1
ATOM 651 C CA . PHE A 1 83 ? 1.024 1.357 -23.441 1.00 86.25 83 PHE A CA 1
ATOM 652 C C . PHE A 1 83 ? 2.342 1.022 -24.132 1.00 86.25 83 PHE A C 1
ATOM 654 O O . PHE A 1 83 ? 2.514 1.229 -25.332 1.00 86.25 83 PHE A O 1
ATOM 661 N N . ALA A 1 84 ? 3.277 0.462 -23.366 1.00 87.00 84 ALA A N 1
ATOM 662 C CA . ALA A 1 84 ? 4.473 -0.133 -23.939 1.00 87.00 84 ALA A CA 1
ATOM 663 C C . ALA A 1 84 ? 4.105 -1.437 -24.676 1.00 87.00 84 ALA A C 1
ATOM 665 O O . ALA A 1 84 ? 3.250 -2.186 -24.190 1.00 87.00 84 ALA A O 1
ATOM 666 N N . PRO A 1 85 ? 4.750 -1.749 -25.817 1.00 86.00 85 PRO A N 1
ATOM 667 C CA . PRO A 1 85 ? 4.557 -3.033 -26.474 1.00 86.00 85 PRO A CA 1
ATOM 668 C C . PRO A 1 85 ? 4.975 -4.162 -25.526 1.00 86.00 85 PRO A C 1
ATOM 670 O O . PRO A 1 85 ? 6.095 -4.184 -25.013 1.00 86.00 85 PRO A O 1
ATOM 673 N N . VAL A 1 86 ? 4.062 -5.104 -25.291 1.00 83.00 86 VAL A N 1
ATOM 674 C CA . VAL A 1 86 ? 4.332 -6.287 -24.472 1.00 83.00 86 VAL A CA 1
ATOM 675 C C . VAL A 1 86 ? 4.872 -7.388 -25.374 1.00 83.00 86 VAL A C 1
ATOM 677 O O . VAL A 1 86 ? 4.191 -7.848 -26.288 1.00 83.00 86 VAL A O 1
ATOM 680 N N . PHE A 1 87 ? 6.093 -7.836 -25.093 1.00 85.31 87 PHE A N 1
ATOM 681 C CA . PHE A 1 87 ? 6.672 -9.013 -25.729 1.00 85.31 87 PHE A CA 1
ATOM 682 C C . PHE A 1 87 ? 6.415 -10.224 -24.837 1.00 85.31 87 PHE A C 1
ATOM 684 O O . PHE A 1 87 ? 6.894 -10.276 -23.703 1.00 85.31 87 PHE A O 1
ATOM 691 N N . ILE A 1 88 ? 5.650 -11.190 -25.343 1.00 82.31 88 ILE A N 1
ATOM 692 C CA . ILE A 1 88 ? 5.415 -12.449 -24.636 1.00 82.31 88 ILE A CA 1
ATOM 693 C C . ILE A 1 88 ? 6.746 -13.202 -24.567 1.00 82.31 88 ILE A C 1
ATOM 695 O O . ILE A 1 88 ? 7.309 -13.573 -25.596 1.00 82.31 88 ILE A O 1
ATOM 699 N N . GLN A 1 89 ? 7.246 -13.420 -23.352 1.00 82.06 89 GLN A N 1
ATOM 700 C CA . GLN A 1 89 ? 8.357 -14.335 -23.107 1.00 82.06 89 GLN A CA 1
ATOM 701 C C . GLN A 1 89 ? 7.783 -15.736 -22.861 1.00 82.06 89 GLN A C 1
ATOM 703 O O . GLN A 1 89 ? 6.831 -15.855 -22.086 1.00 82.06 89 GLN A O 1
ATOM 708 N N . PRO A 1 90 ? 8.322 -16.789 -23.502 1.00 80.62 90 PRO A N 1
ATOM 709 C CA . PRO A 1 90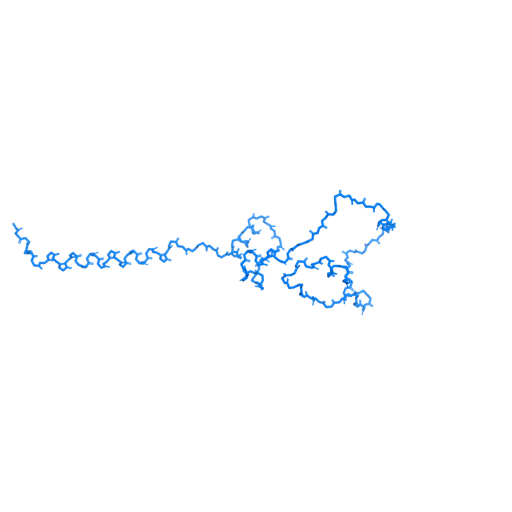 ? 7.772 -18.141 -23.395 1.00 80.62 90 PRO A CA 1
ATOM 710 C C . PRO A 1 90 ? 7.918 -18.728 -21.986 1.00 80.62 90 PRO A C 1
ATOM 712 O O . PRO A 1 90 ? 7.102 -19.553 -21.585 1.00 80.62 90 PRO A O 1
ATOM 715 N N . GLU A 1 91 ? 8.916 -18.279 -21.219 1.00 89.50 91 GLU A N 1
ATOM 716 C CA . GLU A 1 91 ? 9.184 -18.761 -19.867 1.00 89.50 91 GLU A CA 1
ATOM 717 C C . GLU A 1 91 ? 9.449 -17.585 -18.922 1.00 89.50 91 GLU A C 1
ATOM 719 O O . GLU A 1 91 ? 10.413 -16.833 -19.076 1.00 89.50 91 GLU A O 1
ATOM 724 N N . LEU A 1 92 ? 8.574 -17.429 -17.928 1.00 89.69 92 LEU A N 1
ATOM 725 C CA . LEU A 1 92 ? 8.768 -16.518 -16.804 1.00 89.69 92 LEU A CA 1
ATOM 726 C C . LEU A 1 92 ? 9.214 -17.321 -15.575 1.00 89.69 92 LEU A C 1
ATOM 728 O O . LEU A 1 92 ? 8.787 -18.464 -15.397 1.00 89.69 92 LEU A O 1
ATOM 732 N N . PRO A 1 93 ?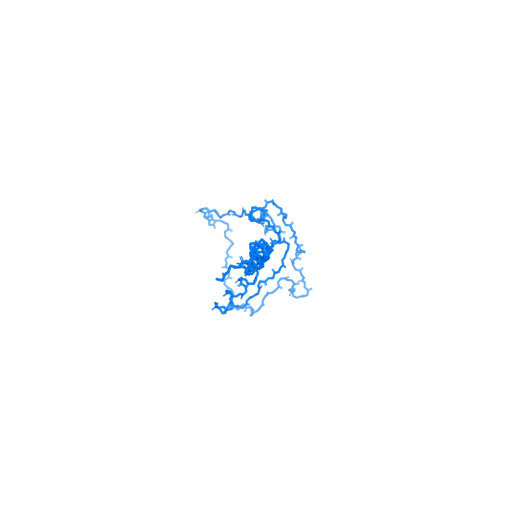 10.050 -16.745 -14.700 1.00 90.94 93 PRO A N 1
ATOM 733 C CA . PRO A 1 93 ? 10.445 -17.417 -13.473 1.00 90.94 93 PRO A CA 1
ATOM 734 C C . PRO A 1 93 ? 9.248 -17.573 -12.527 1.00 90.94 93 PRO A C 1
ATOM 736 O O . PRO A 1 93 ? 8.364 -16.720 -12.473 1.00 90.94 93 PRO A O 1
ATOM 739 N N . SER A 1 94 ? 9.257 -18.637 -11.719 1.00 93.38 94 SER A N 1
ATOM 740 C CA . SER A 1 94 ? 8.209 -18.908 -10.720 1.00 93.38 94 SER A CA 1
ATOM 741 C C . SER A 1 94 ? 8.151 -17.875 -9.588 1.00 93.38 94 SER A C 1
ATOM 743 O O . SER A 1 94 ? 7.146 -17.784 -8.887 1.00 93.38 94 SER A O 1
ATOM 745 N N . ALA A 1 95 ? 9.215 -17.089 -9.410 1.00 92.94 95 ALA A N 1
ATOM 746 C CA . ALA A 1 95 ? 9.279 -15.971 -8.481 1.00 92.94 95 ALA A CA 1
ATOM 747 C C . ALA A 1 95 ? 10.146 -14.844 -9.056 1.00 92.94 95 ALA A C 1
ATOM 749 O O . ALA A 1 95 ? 11.157 -15.086 -9.718 1.00 92.94 95 ALA A O 1
ATOM 750 N N . TRP A 1 96 ? 9.774 -13.600 -8.759 1.00 93.19 96 TRP A N 1
ATOM 751 C CA . TRP A 1 96 ? 10.510 -12.413 -9.179 1.00 93.19 96 TRP A CA 1
ATOM 752 C C . TRP A 1 96 ? 10.560 -11.387 -8.051 1.00 93.19 96 TRP A C 1
ATOM 754 O O . TRP A 1 96 ? 9.542 -11.098 -7.427 1.00 93.19 96 TRP A O 1
ATOM 764 N N . ASN A 1 97 ? 11.742 -10.823 -7.793 1.00 95.62 97 ASN A N 1
ATOM 765 C CA . ASN A 1 97 ? 11.925 -9.807 -6.762 1.00 95.62 97 ASN A CA 1
ATOM 766 C C . ASN A 1 97 ? 12.948 -8.746 -7.200 1.00 95.62 97 ASN A C 1
ATOM 768 O O . ASN A 1 97 ? 14.152 -8.998 -7.218 1.00 95.62 97 ASN A O 1
ATOM 772 N N . TRP A 1 98 ? 12.477 -7.531 -7.491 1.00 96.06 98 TRP A N 1
ATOM 773 C CA . TRP A 1 98 ? 13.334 -6.390 -7.838 1.00 96.06 98 TRP A CA 1
ATOM 774 C C . TRP A 1 98 ? 14.247 -5.933 -6.692 1.00 96.06 98 TRP A C 1
ATOM 776 O O . TRP A 1 98 ? 15.283 -5.319 -6.948 1.00 96.06 98 TRP A O 1
ATOM 786 N N . ALA A 1 99 ? 13.915 -6.276 -5.442 1.00 96.44 99 ALA A N 1
ATOM 787 C CA . ALA A 1 99 ? 14.775 -6.005 -4.293 1.00 96.44 99 ALA A CA 1
ATOM 788 C C . ALA A 1 99 ? 16.064 -6.845 -4.299 1.00 96.44 99 ALA A C 1
ATOM 790 O O . ALA A 1 99 ? 17.023 -6.511 -3.607 1.00 96.44 99 ALA A O 1
ATOM 791 N N . ASN A 1 100 ? 16.094 -7.939 -5.067 1.00 96.38 100 ASN A N 1
ATOM 792 C CA . ASN A 1 100 ? 17.257 -8.806 -5.201 1.00 96.38 100 ASN A CA 1
ATOM 793 C C . ASN A 1 100 ? 17.288 -9.469 -6.584 1.00 96.38 100 ASN A C 1
ATOM 795 O O . ASN A 1 100 ? 17.018 -10.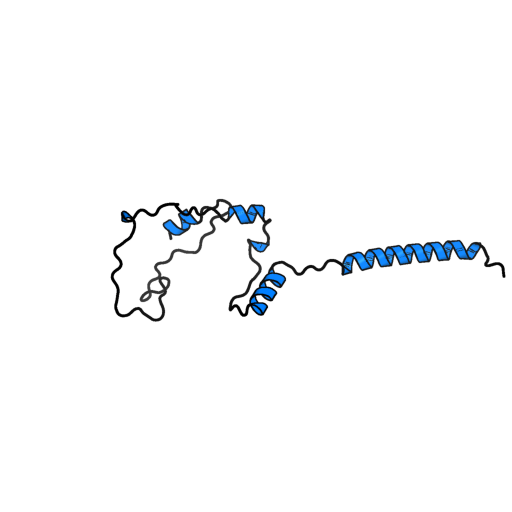661 -6.741 1.00 96.38 100 ASN A O 1
ATOM 799 N N . ARG A 1 101 ? 17.649 -8.689 -7.604 1.00 94.62 101 ARG A N 1
ATOM 800 C CA . ARG A 1 101 ? 17.853 -9.192 -8.963 1.00 94.62 101 ARG A CA 1
ATOM 801 C C . ARG A 1 101 ? 19.352 -9.343 -9.199 1.00 94.62 101 ARG A C 1
ATOM 803 O O . ARG A 1 101 ? 20.041 -8.354 -9.436 1.00 94.62 101 ARG A O 1
ATOM 810 N N . GLN A 1 102 ? 19.846 -10.585 -9.142 1.00 93.44 102 GLN A N 1
ATOM 811 C CA . GLN A 1 102 ? 21.271 -10.925 -9.316 1.00 93.44 102 GLN A CA 1
ATOM 812 C C . GLN A 1 102 ? 22.188 -10.163 -8.336 1.00 93.44 102 GLN A C 1
ATOM 814 O O . GLN A 1 102 ? 23.216 -9.618 -8.725 1.00 93.44 102 GLN A O 1
ATOM 819 N N . GLY A 1 103 ? 21.787 -10.071 -7.062 1.00 94.94 103 GLY A N 1
ATOM 820 C CA . GLY A 1 103 ? 22.550 -9.359 -6.031 1.00 94.94 103 GLY A CA 1
ATOM 821 C C . GLY A 1 103 ? 22.408 -7.834 -6.069 1.00 94.94 103 GLY A C 1
ATOM 822 O O . GLY A 1 103 ? 23.040 -7.149 -5.268 1.00 94.94 103 GLY A O 1
ATOM 823 N N . LYS A 1 104 ? 21.573 -7.286 -6.963 1.00 97.44 104 LYS A N 1
ATOM 824 C CA . LYS A 1 104 ? 21.283 -5.852 -7.040 1.00 97.44 104 LYS A CA 1
ATOM 825 C C . LYS A 1 104 ? 19.852 -5.547 -6.603 1.00 97.44 104 LYS A C 1
ATOM 827 O O . LYS A 1 104 ? 18.901 -6.161 -7.087 1.00 97.44 104 LYS A O 1
ATOM 832 N N . ASN A 1 105 ? 19.718 -4.560 -5.720 1.00 97.06 105 ASN A N 1
ATOM 833 C CA . ASN A 1 105 ? 18.441 -3.983 -5.318 1.00 97.06 105 ASN A CA 1
ATOM 834 C C . ASN A 1 105 ? 18.091 -2.808 -6.244 1.00 97.06 105 ASN A C 1
ATOM 836 O O . ASN A 1 105 ? 18.900 -1.896 -6.418 1.00 97.06 105 ASN A O 1
ATOM 840 N N . TYR A 1 106 ? 16.906 -2.856 -6.848 1.00 96.81 106 TYR A N 1
ATOM 841 C CA . TYR A 1 106 ? 16.378 -1.815 -7.734 1.00 96.81 106 TYR A CA 1
ATOM 842 C C . TYR A 1 106 ? 15.301 -0.944 -7.070 1.00 96.81 106 TYR A C 1
ATOM 844 O O . TYR A 1 106 ? 14.755 -0.065 -7.723 1.00 96.81 106 TYR A O 1
ATOM 852 N N . LEU A 1 107 ? 14.989 -1.183 -5.796 1.00 96.31 107 LEU A N 1
ATOM 853 C CA . LEU A 1 107 ? 13.980 -0.445 -5.047 1.00 96.31 107 LEU A CA 1
ATOM 854 C C . LEU A 1 107 ? 14.611 0.682 -4.233 1.00 96.31 107 LEU A C 1
ATOM 856 O O . LEU A 1 107 ? 15.720 0.557 -3.706 1.00 96.31 107 LEU A O 1
ATOM 860 N N . THR A 1 108 ? 13.853 1.760 -4.059 1.00 96.19 108 THR A N 1
ATOM 861 C CA . THR A 1 108 ? 14.143 2.773 -3.042 1.00 96.19 108 THR A CA 1
ATOM 862 C C . THR A 1 108 ? 13.594 2.353 -1.673 1.00 96.19 108 THR A C 1
ATOM 864 O O . THR A 1 108 ? 12.869 1.364 -1.545 1.00 96.19 108 THR A O 1
ATOM 867 N N . SER A 1 109 ? 13.968 3.071 -0.609 1.00 96.00 109 SER A N 1
ATOM 868 C CA . SER A 1 109 ? 13.412 2.818 0.723 1.00 96.00 109 SER A CA 1
ATOM 869 C C . SER A 1 109 ? 11.921 3.155 0.774 1.00 96.00 109 SER A C 1
ATOM 871 O O . SER A 1 109 ? 11.462 4.069 0.088 1.00 96.00 109 SER A O 1
ATOM 873 N N . VAL A 1 110 ? 11.180 2.483 1.658 1.00 96.12 110 VAL A N 1
ATOM 874 C CA . VAL A 1 110 ? 9.773 2.811 1.939 1.00 96.12 110 VAL A CA 1
ATOM 875 C C . VAL A 1 110 ? 9.662 4.253 2.453 1.00 96.12 110 VAL A C 1
ATOM 877 O O . VAL A 1 110 ? 10.510 4.708 3.223 1.00 96.12 110 VAL A O 1
ATOM 880 N N . LYS A 1 111 ? 8.623 4.976 2.021 1.00 95.88 111 LYS A N 1
ATOM 881 C CA . LYS A 1 111 ? 8.360 6.380 2.379 1.00 95.88 111 LYS A CA 1
ATOM 882 C C . LYS A 1 111 ? 6.937 6.545 2.934 1.00 95.88 111 LYS A C 1
ATOM 884 O O . LYS A 1 111 ? 6.094 5.678 2.718 1.00 95.88 111 LYS A O 1
ATOM 889 N N . ASP A 1 112 ? 6.666 7.665 3.609 1.00 95.56 112 ASP A N 1
ATOM 890 C CA . ASP A 1 112 ? 5.333 8.038 4.114 1.00 95.56 112 ASP A CA 1
ATOM 891 C C . ASP A 1 112 ? 4.781 9.239 3.331 1.00 95.56 112 ASP A C 1
ATOM 893 O O . ASP A 1 112 ? 5.404 10.299 3.270 1.00 95.56 112 ASP A O 1
ATOM 897 N N . GLN A 1 113 ? 3.600 9.072 2.734 1.00 95.69 113 GLN A N 1
ATOM 898 C CA . GLN A 1 113 ? 2.900 10.120 1.983 1.00 95.69 113 GLN A CA 1
ATOM 899 C C . GLN A 1 113 ? 2.253 11.200 2.871 1.00 95.69 113 GLN A C 1
ATOM 901 O O . GLN A 1 113 ? 1.779 12.217 2.361 1.00 95.69 113 GLN A O 1
ATOM 906 N N . GLY A 1 114 ? 2.161 10.978 4.185 1.00 95.62 114 GLY A N 1
ATOM 907 C CA . GLY A 1 114 ? 1.467 11.886 5.092 1.00 95.62 114 GLY A CA 1
ATOM 908 C C . GLY A 1 114 ? -0.034 11.998 4.787 1.00 95.62 114 GLY A C 1
ATOM 909 O O . GLY A 1 114 ? -0.647 11.104 4.196 1.00 95.62 114 GLY A O 1
ATOM 910 N N . SER A 1 115 ? -0.638 13.109 5.197 1.00 95.31 115 SER A N 1
ATOM 911 C CA . SER A 1 115 ? -2.077 13.387 5.051 1.00 95.31 115 SER A CA 1
ATOM 912 C C . SER A 1 115 ? -2.421 14.115 3.740 1.00 95.31 115 SER A C 1
ATOM 914 O O . SER A 1 115 ? -3.267 15.002 3.734 1.00 95.31 115 SER A O 1
ATOM 916 N N . CYS A 1 116 ? -1.726 13.799 2.642 1.00 93.12 116 CYS A N 1
ATOM 917 C CA . CYS A 1 116 ? -1.804 14.558 1.386 1.00 93.12 116 CYS A CA 1
ATOM 918 C C . CYS A 1 116 ? -2.546 13.832 0.241 1.00 93.12 116 CYS A C 1
ATOM 920 O O . CYS A 1 116 ? -2.826 14.446 -0.784 1.00 93.12 116 CYS A O 1
ATOM 922 N N . GLY A 1 117 ? -2.840 12.533 0.357 1.00 93.94 117 GLY A N 1
ATOM 923 C CA . GLY A 1 117 ? -3.408 11.753 -0.755 1.00 93.94 117 GLY A CA 1
ATOM 924 C C . GLY A 1 117 ? -2.470 11.616 -1.966 1.00 93.94 117 GLY A C 1
ATOM 925 O O . GLY A 1 117 ? -2.919 11.436 -3.094 1.00 93.94 117 GLY A O 1
ATOM 926 N N . SER A 1 118 ? -1.156 11.719 -1.753 1.00 94.38 118 SER A N 1
ATOM 927 C CA . SER A 1 118 ? -0.132 11.812 -2.803 1.00 9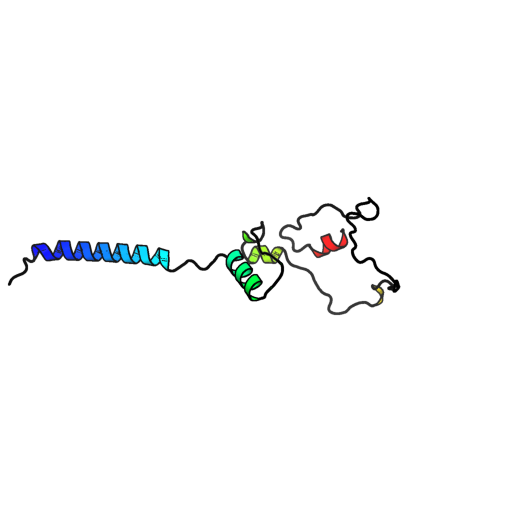4.38 118 SER A CA 1
ATOM 928 C C . SER A 1 118 ? 0.422 10.461 -3.280 1.00 94.38 118 SER A C 1
ATOM 930 O O . SER A 1 118 ? 1.465 10.427 -3.931 1.00 94.38 118 SER A O 1
ATOM 932 N N . CYS A 1 119 ? -0.259 9.340 -3.007 1.00 94.31 119 CYS A N 1
ATOM 933 C CA . CYS A 1 119 ? 0.204 7.989 -3.367 1.00 94.31 119 CYS A CA 1
ATOM 934 C C . CYS A 1 119 ? 0.569 7.836 -4.855 1.00 94.31 119 CYS A C 1
ATOM 936 O O . CYS A 1 119 ? 1.539 7.157 -5.182 1.00 94.31 119 CYS A O 1
ATOM 938 N N . TRP A 1 120 ? -0.150 8.519 -5.750 1.00 92.94 120 TRP A N 1
ATOM 939 C CA . TRP A 1 120 ? 0.112 8.524 -7.191 1.00 92.94 120 TRP A CA 1
ATOM 940 C C . TRP A 1 120 ? 1.494 9.107 -7.543 1.00 92.94 120 TRP A C 1
ATOM 942 O O . TRP A 1 120 ? 2.171 8.602 -8.440 1.00 92.94 120 TRP A O 1
ATOM 952 N N . ALA A 1 121 ? 1.956 10.122 -6.805 1.00 93.38 121 ALA A N 1
ATOM 953 C CA . ALA A 1 121 ? 3.273 10.722 -7.007 1.00 93.38 121 ALA A CA 1
ATOM 954 C C . ALA A 1 121 ? 4.381 9.772 -6.531 1.00 93.38 121 ALA A C 1
ATOM 956 O O . ALA A 1 121 ? 5.372 9.576 -7.228 1.00 93.38 121 ALA A O 1
ATOM 957 N N . PHE A 1 122 ? 4.183 9.117 -5.383 1.00 94.81 122 PHE A N 1
ATOM 958 C CA . PHE A 1 122 ? 5.118 8.106 -4.880 1.00 94.81 122 PHE A CA 1
ATOM 959 C C . PHE A 1 122 ? 5.205 6.888 -5.804 1.00 94.81 122 PHE A C 1
ATOM 961 O O . PHE A 1 122 ? 6.306 6.408 -6.040 1.00 94.81 122 PHE A O 1
ATOM 968 N N . ALA A 1 123 ? 4.081 6.435 -6.369 1.00 92.69 123 ALA A N 1
ATOM 969 C CA . ALA A 1 123 ? 4.058 5.342 -7.342 1.00 92.69 123 ALA A CA 1
ATOM 970 C C . ALA A 1 123 ? 4.816 5.686 -8.636 1.00 92.69 123 ALA A C 1
ATOM 972 O O . ALA A 1 123 ? 5.416 4.806 -9.242 1.00 92.69 123 ALA A O 1
ATOM 973 N N . THR A 1 124 ? 4.819 6.961 -9.040 1.00 90.88 124 THR A N 1
ATOM 974 C CA . THR A 1 124 ? 5.546 7.430 -10.234 1.00 90.88 124 THR A CA 1
ATOM 975 C C . THR A 1 124 ? 7.051 7.573 -9.982 1.00 90.88 124 THR A C 1
ATOM 977 O O . THR A 1 124 ? 7.849 7.363 -10.887 1.00 90.88 124 THR A O 1
ATOM 980 N N . LEU A 1 125 ? 7.442 7.950 -8.760 1.00 91.94 125 LEU A N 1
ATOM 981 C CA . LEU A 1 125 ? 8.844 8.135 -8.356 1.00 91.94 125 LEU A CA 1
ATOM 982 C C . LEU A 1 125 ? 9.543 6.846 -7.894 1.00 91.94 125 LEU A C 1
ATOM 984 O O . LEU A 1 125 ? 10.729 6.912 -7.561 1.00 91.94 125 LEU A O 1
ATOM 988 N N . GLY A 1 126 ? 8.784 5.757 -7.747 1.00 81.81 126 GLY A N 1
ATOM 989 C CA . GLY A 1 126 ? 9.224 4.476 -7.190 1.00 81.81 126 GLY A CA 1
ATOM 990 C C . GLY A 1 126 ? 10.442 3.880 -7.874 1.00 81.81 126 GLY A C 1
ATOM 991 O O . GLY A 1 126 ? 10.576 4.045 -9.105 1.00 81.81 126 GLY A O 1
#

pLDDT: mean 86.0, std 13.0, range [48.5, 98.25]